Protein AF-A0A9Q2NRJ1-F1 (afdb_monomer_lite)

Sequence (114 aa):
MKPTNSHFEPKPRWILSVPDLSNDRGSARYLVTRSNGETAEVILNKRKRQVVDTLLKTELFCASTVRIGDVVFRLKEDDDLHAETKALANGRKYYSLSGVTYLGPVDIGNGGAA

Structure (mmCIF, N/CA/C/O backbone):
data_AF-A0A9Q2NRJ1-F1
#
_entry.id   AF-A0A9Q2NRJ1-F1
#
loop_
_atom_site.group_PDB
_atom_site.id
_atom_site.type_symbol
_atom_site.label_atom_id
_atom_site.label_alt_id
_atom_site.label_comp_id
_atom_site.label_asym_id
_atom_site.label_entity_id
_atom_site.label_seq_id
_atom_site.pdbx_PDB_ins_code
_atom_site.Cartn_x
_atom_site.Cartn_y
_atom_site.Cartn_z
_atom_site.occupancy
_atom_site.B_iso_or_equiv
_atom_site.auth_seq_id
_atom_site.auth_comp_id
_atom_site.auth_asym_id
_atom_site.auth_atom_id
_atom_site.pdbx_PDB_model_num
ATOM 1 N N . MET A 1 1 ? 33.283 15.206 16.302 1.00 40.47 1 MET A N 1
ATOM 2 C CA . MET A 1 1 ? 32.841 14.377 15.158 1.00 40.47 1 MET A CA 1
ATOM 3 C C . MET A 1 1 ? 31.325 14.473 15.079 1.00 40.47 1 MET A C 1
ATOM 5 O O . MET A 1 1 ? 30.671 14.102 16.041 1.00 40.47 1 MET A O 1
ATOM 9 N N . LYS A 1 2 ? 30.767 15.062 14.016 1.00 37.81 2 LYS A N 1
ATOM 10 C CA . LYS A 1 2 ? 29.313 15.035 13.784 1.00 37.81 2 LYS A CA 1
ATOM 11 C C . LYS A 1 2 ? 28.971 13.647 13.226 1.00 37.81 2 LYS A C 1
ATOM 13 O O . LYS A 1 2 ? 29.725 13.202 12.361 1.00 37.81 2 LYS A O 1
ATOM 18 N N . PRO A 1 3 ? 27.920 12.953 13.694 1.00 48.00 3 PRO A N 1
ATOM 19 C CA . PRO A 1 3 ? 27.522 11.703 13.067 1.00 48.00 3 PRO A CA 1
ATOM 20 C C . PRO A 1 3 ? 27.144 12.020 11.622 1.00 48.00 3 PRO A C 1
ATOM 22 O O . PRO A 1 3 ? 26.282 12.862 11.361 1.00 48.00 3 PRO A O 1
ATOM 25 N N . THR A 1 4 ? 27.857 11.409 10.680 1.00 46.38 4 THR A N 1
ATOM 26 C CA . THR A 1 4 ? 27.513 11.429 9.265 1.00 46.38 4 THR A CA 1
ATOM 27 C C . THR A 1 4 ? 26.128 10.815 9.181 1.00 46.38 4 THR A C 1
ATOM 29 O O . THR A 1 4 ? 25.967 9.617 9.409 1.00 46.38 4 THR A O 1
ATOM 32 N N . ASN A 1 5 ? 25.119 11.658 8.966 1.00 45.97 5 ASN A N 1
ATOM 33 C CA . ASN A 1 5 ? 23.746 11.230 8.778 1.00 45.97 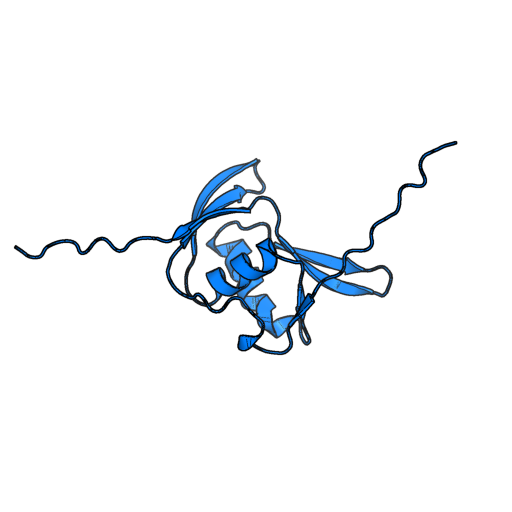5 ASN A CA 1
ATOM 34 C C . ASN A 1 5 ? 23.752 10.427 7.476 1.00 45.97 5 ASN A C 1
ATOM 36 O O . ASN A 1 5 ? 23.703 10.990 6.385 1.00 45.97 5 ASN A O 1
ATOM 40 N N . SER A 1 6 ? 23.974 9.120 7.603 1.00 50.94 6 SER A N 1
ATOM 41 C CA . SER A 1 6 ? 23.866 8.145 6.533 1.00 50.94 6 SER A CA 1
ATOM 42 C C . SER A 1 6 ? 22.445 8.272 6.016 1.00 50.94 6 SER A C 1
ATOM 44 O O . SER A 1 6 ? 21.516 7.733 6.615 1.00 50.94 6 SER A O 1
ATOM 46 N N . HIS A 1 7 ? 22.272 9.067 4.963 1.00 54.53 7 HIS A N 1
ATOM 47 C CA . HIS A 1 7 ? 21.024 9.198 4.241 1.00 54.53 7 HIS A CA 1
ATOM 48 C C . HIS A 1 7 ? 20.783 7.827 3.612 1.00 54.53 7 HIS A C 1
ATOM 50 O O . HIS A 1 7 ? 21.274 7.541 2.522 1.00 54.53 7 HIS A O 1
ATOM 56 N N . PHE A 1 8 ? 20.159 6.921 4.369 1.00 62.47 8 PHE A N 1
ATOM 57 C CA . PHE A 1 8 ? 19.798 5.601 3.887 1.00 62.47 8 PHE A CA 1
ATOM 58 C C . PHE A 1 8 ? 18.851 5.832 2.723 1.00 62.47 8 PHE A C 1
ATOM 60 O O . PHE A 1 8 ? 17.691 6.191 2.919 1.00 62.47 8 PHE A O 1
ATOM 67 N N . GLU A 1 9 ? 19.375 5.704 1.505 1.00 68.38 9 GLU A N 1
ATOM 68 C CA . GLU A 1 9 ? 18.521 5.763 0.339 1.00 68.38 9 GLU A CA 1
ATOM 69 C C . GLU A 1 9 ? 17.507 4.626 0.453 1.00 68.38 9 GLU A C 1
ATOM 71 O O . GLU A 1 9 ? 17.893 3.480 0.734 1.00 68.38 9 GLU A O 1
ATOM 76 N N . PRO A 1 10 ? 16.216 4.932 0.264 1.00 74.38 10 PRO A N 1
ATOM 77 C CA . PRO A 1 10 ? 15.210 3.901 0.264 1.00 74.38 10 PRO A CA 1
ATOM 78 C C . PRO A 1 10 ? 15.569 2.854 -0.793 1.00 74.38 10 PRO A C 1
ATOM 80 O O . PRO A 1 10 ? 16.019 3.182 -1.896 1.00 74.38 10 PRO A O 1
ATOM 83 N N . LYS A 1 11 ? 15.359 1.573 -0.468 1.00 84.69 11 LYS A N 1
ATOM 84 C CA . LYS A 1 11 ? 15.574 0.443 -1.387 1.00 84.69 11 LYS A CA 1
ATOM 85 C C . LYS A 1 11 ? 14.234 -0.212 -1.745 1.00 84.69 11 LYS A C 1
ATOM 87 O O . LYS A 1 11 ? 13.979 -1.326 -1.283 1.00 84.69 11 LYS A O 1
ATOM 92 N N . PRO A 1 12 ? 13.367 0.447 -2.542 1.00 86.62 12 PRO A N 1
ATOM 93 C CA . PRO A 1 12 ? 12.086 -0.127 -2.916 1.00 86.62 12 PRO A CA 1
ATOM 94 C C . PRO A 1 12 ? 12.267 -1.432 -3.690 1.00 86.62 12 PRO A C 1
ATOM 96 O O . PRO A 1 12 ? 13.158 -1.565 -4.537 1.00 86.62 12 PRO A O 1
ATOM 99 N N . ARG A 1 13 ? 11.384 -2.395 -3.442 1.00 90.44 13 ARG A N 1
ATOM 100 C CA . ARG A 1 13 ? 11.368 -3.672 -4.152 1.00 90.44 13 ARG A CA 1
ATOM 101 C C . ARG A 1 13 ? 10.671 -3.526 -5.499 1.00 90.44 13 ARG A C 1
ATOM 103 O O . ARG A 1 13 ? 9.608 -2.917 -5.598 1.00 90.44 13 ARG A O 1
ATOM 110 N N . TRP A 1 14 ? 11.239 -4.132 -6.536 1.00 89.44 14 TRP A N 1
ATOM 111 C CA . TRP A 1 14 ? 10.584 -4.223 -7.837 1.00 89.44 14 TRP A CA 1
ATOM 112 C C . TRP A 1 14 ? 9.402 -5.190 -7.812 1.00 89.44 14 TRP A C 1
ATOM 114 O O . TRP A 1 14 ? 9.519 -6.322 -7.352 1.00 89.44 14 TRP A O 1
ATOM 124 N N . ILE A 1 15 ? 8.287 -4.742 -8.378 1.00 88.25 15 ILE A N 1
ATOM 125 C CA . ILE A 1 15 ? 7.123 -5.553 -8.719 1.00 88.25 15 ILE A CA 1
ATOM 126 C C . ILE A 1 15 ? 6.892 -5.463 -10.229 1.00 88.25 15 ILE A C 1
ATOM 128 O O . ILE A 1 15 ? 6.627 -4.399 -10.803 1.00 88.25 15 ILE A O 1
ATOM 132 N N . LEU A 1 16 ? 7.033 -6.611 -10.883 1.00 86.69 16 LEU A N 1
ATOM 133 C CA . LEU A 1 16 ? 6.866 -6.795 -12.318 1.00 86.69 16 LEU A CA 1
ATOM 134 C C . LEU A 1 16 ? 5.427 -7.216 -12.636 1.00 86.69 16 LEU A C 1
ATOM 136 O O . LEU A 1 16 ? 4.876 -6.812 -13.660 1.00 86.69 16 LEU A O 1
ATOM 140 N N . SER A 1 17 ? 4.793 -7.968 -11.740 1.00 85.06 17 SER A N 1
ATOM 141 C CA . SER A 1 17 ? 3.527 -8.660 -11.952 1.00 85.06 17 SER A CA 1
ATOM 142 C C . SER A 1 17 ? 2.670 -8.731 -10.677 1.00 85.06 17 SER A C 1
ATOM 144 O O . SER A 1 17 ? 3.080 -8.333 -9.588 1.00 85.06 17 SER A O 1
ATOM 146 N N . VAL A 1 18 ? 1.428 -9.206 -10.813 1.00 84.81 18 VAL A N 1
ATOM 147 C CA . VAL A 1 18 ? 0.510 -9.435 -9.681 1.00 84.81 18 VAL A CA 1
ATOM 148 C C . VAL A 1 18 ? 1.085 -10.410 -8.638 1.00 84.81 18 VAL A C 1
ATOM 150 O O . VAL A 1 18 ? 1.005 -10.048 -7.463 1.00 84.81 18 VAL A O 1
ATOM 153 N N . PRO A 1 19 ? 1.669 -11.564 -9.031 1.00 88.75 19 PRO A N 1
ATOM 154 C CA . PRO A 1 19 ? 2.327 -12.510 -8.122 1.00 88.75 19 PRO A CA 1
ATOM 155 C C . PRO A 1 19 ? 3.463 -11.945 -7.272 1.00 88.75 19 PRO A C 1
ATOM 157 O O . PRO A 1 19 ? 3.821 -12.551 -6.270 1.00 88.75 19 PRO A O 1
ATOM 160 N N . ASP A 1 20 ? 4.030 -10.796 -7.643 1.00 88.56 20 ASP A N 1
ATOM 161 C CA . ASP A 1 20 ? 5.070 -10.180 -6.824 1.00 88.56 20 ASP A CA 1
ATOM 162 C C . ASP A 1 20 ? 4.495 -9.555 -5.543 1.00 88.56 20 ASP A C 1
ATOM 164 O O . ASP A 1 20 ? 5.258 -9.285 -4.619 1.00 88.56 20 ASP A O 1
ATOM 168 N N . LEU A 1 21 ? 3.183 -9.302 -5.456 1.00 89.38 21 LEU A N 1
ATOM 169 C CA . LEU A 1 21 ? 2.537 -8.799 -4.236 1.00 89.38 21 LEU A CA 1
ATOM 170 C C . LEU A 1 21 ? 2.299 -9.906 -3.199 1.00 89.38 21 LEU A C 1
ATOM 172 O O . LEU A 1 21 ? 2.385 -11.092 -3.494 1.00 89.38 21 LEU A O 1
ATOM 176 N N . SER A 1 22 ? 1.933 -9.504 -1.978 1.00 90.50 22 SER A N 1
ATOM 177 C CA . SER A 1 22 ? 1.386 -10.416 -0.968 1.00 90.50 22 SER A CA 1
ATOM 178 C C . SER A 1 22 ? 0.269 -11.283 -1.565 1.00 90.50 22 SER A C 1
ATOM 180 O O . SER A 1 22 ? -0.610 -10.782 -2.272 1.00 90.50 22 SER A O 1
ATOM 182 N N . ASN A 1 23 ? 0.297 -12.587 -1.288 1.00 91.06 23 ASN A N 1
ATOM 183 C CA . ASN A 1 23 ? -0.648 -13.540 -1.878 1.00 91.06 23 ASN A CA 1
ATOM 184 C C . ASN A 1 23 ? -2.019 -13.538 -1.197 1.00 91.06 23 ASN A C 1
ATOM 186 O O . ASN A 1 23 ? -2.989 -14.000 -1.796 1.00 91.06 23 ASN A O 1
ATOM 190 N N . ASP A 1 24 ? -2.121 -13.014 0.026 1.00 90.62 24 ASP A N 1
ATOM 191 C CA . ASP A 1 24 ? -3.385 -13.016 0.752 1.00 90.62 24 ASP A CA 1
ATOM 192 C C . ASP A 1 24 ? -4.358 -11.966 0.194 1.00 90.62 24 ASP A C 1
ATOM 194 O O . ASP A 1 24 ? -4.021 -10.800 -0.022 1.00 90.62 24 ASP A O 1
ATOM 198 N N . ARG A 1 25 ? -5.585 -12.414 -0.067 1.00 90.00 25 ARG A N 1
ATOM 199 C CA . ARG A 1 25 ? -6.678 -11.634 -0.654 1.00 90.00 25 ARG A CA 1
ATOM 200 C C . ARG A 1 25 ? -7.908 -11.566 0.248 1.00 90.00 25 ARG A C 1
ATOM 202 O O . ARG A 1 25 ? -8.857 -10.872 -0.128 1.00 90.00 25 ARG A O 1
ATOM 209 N N . GLY A 1 26 ? -7.914 -12.276 1.381 1.00 92.31 26 GLY A N 1
ATOM 210 C CA . GLY A 1 26 ? -9.019 -12.255 2.343 1.00 92.31 26 GLY A CA 1
ATOM 211 C C . GLY A 1 26 ? -9.233 -10.858 2.923 1.00 92.31 26 GLY A C 1
ATOM 212 O O . GLY A 1 26 ? -8.372 -9.995 2.781 1.00 92.31 26 GLY A O 1
ATOM 213 N N . SER A 1 27 ? -10.361 -10.605 3.572 1.00 94.50 27 SER A N 1
ATOM 214 C CA . SER A 1 27 ? -10.575 -9.317 4.239 1.00 94.50 27 SER A CA 1
ATOM 215 C C . SER A 1 27 ? -9.684 -9.191 5.478 1.00 94.50 27 SER A C 1
ATOM 217 O O . SER A 1 27 ? -9.527 -10.150 6.232 1.00 94.50 27 SER A O 1
ATOM 219 N N . ALA A 1 28 ? -9.113 -8.011 5.698 1.00 95.88 28 ALA A N 1
ATOM 220 C CA . ALA A 1 28 ? -8.327 -7.692 6.884 1.00 95.88 28 ALA A CA 1
ATOM 221 C C . ALA A 1 28 ? -8.602 -6.267 7.368 1.00 95.88 28 ALA A C 1
ATOM 223 O O . ALA A 1 28 ? -8.999 -5.405 6.582 1.00 95.88 28 ALA A O 1
ATOM 224 N N . ARG A 1 29 ? -8.393 -6.049 8.667 1.00 96.00 29 ARG A N 1
ATOM 225 C CA . ARG A 1 29 ? -8.572 -4.770 9.354 1.00 96.00 29 ARG A CA 1
ATOM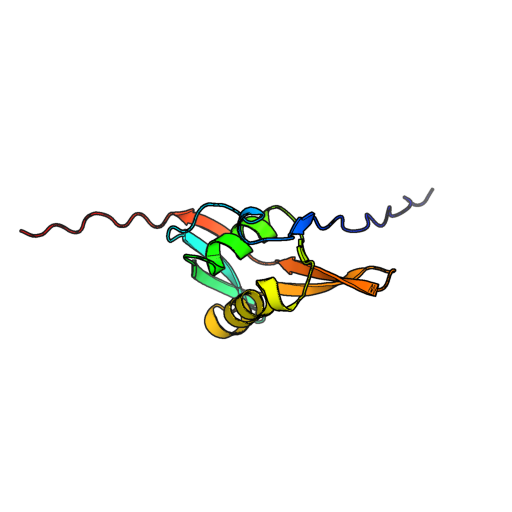 226 C C . ARG A 1 29 ? -7.260 -4.011 9.435 1.00 96.00 29 ARG A C 1
ATOM 228 O O . ARG A 1 29 ? -6.212 -4.591 9.733 1.00 96.00 29 ARG A O 1
ATOM 235 N N . TYR A 1 30 ? -7.348 -2.706 9.229 1.00 95.00 30 TYR A N 1
ATOM 236 C CA . TYR A 1 30 ? -6.223 -1.787 9.303 1.00 95.00 30 TYR A CA 1
ATOM 237 C C . TYR A 1 30 ? -6.628 -0.550 10.090 1.00 95.00 30 TYR A C 1
ATOM 239 O O . TYR A 1 30 ? -7.714 -0.018 9.879 1.00 95.00 30 TYR A O 1
ATOM 247 N N . LEU A 1 31 ? -5.740 -0.075 10.958 1.00 94.19 31 LEU A N 1
ATOM 248 C CA . LEU A 1 31 ? -5.852 1.244 11.568 1.00 94.19 31 LEU A CA 1
ATOM 249 C C . LEU A 1 31 ? -5.099 2.238 10.690 1.00 94.19 31 LEU A C 1
ATOM 251 O O . LEU A 1 31 ? -3.916 2.032 10.411 1.00 94.19 31 LEU A O 1
ATOM 255 N N . VAL A 1 32 ? -5.779 3.296 10.265 1.00 92.12 32 VAL A N 1
ATOM 256 C CA . VAL A 1 32 ? -5.259 4.313 9.349 1.00 92.12 32 VAL A CA 1
ATOM 257 C C . VAL A 1 32 ? -5.288 5.662 10.043 1.00 92.12 32 VAL A C 1
ATOM 259 O O . VAL A 1 32 ? -6.330 6.081 10.538 1.00 92.12 32 VAL A O 1
ATOM 262 N N . THR A 1 33 ? -4.155 6.352 10.064 1.00 90.62 33 THR A N 1
ATOM 263 C CA . THR A 1 33 ? -4.054 7.765 10.418 1.00 90.62 33 THR A CA 1
ATOM 264 C C . THR A 1 33 ? -4.318 8.593 9.169 1.00 90.62 33 THR A C 1
ATOM 266 O O . THR A 1 33 ? -3.530 8.588 8.222 1.00 90.62 33 THR A O 1
ATOM 269 N N . ARG A 1 34 ? -5.446 9.296 9.172 1.00 84.19 34 ARG A N 1
ATOM 270 C CA . ARG A 1 34 ? -5.880 10.185 8.099 1.00 84.19 34 ARG A CA 1
ATOM 271 C C . ARG A 1 34 ? -5.041 11.460 8.066 1.00 84.19 34 ARG A C 1
ATOM 273 O O . ARG A 1 34 ? -4.335 11.801 9.015 1.00 84.19 34 ARG A O 1
ATOM 280 N N . SER A 1 35 ? -5.170 12.218 6.980 1.00 77.00 35 SER A N 1
ATOM 281 C CA . SER A 1 35 ? -4.471 13.498 6.790 1.00 77.00 35 SER A CA 1
ATOM 282 C C . SER A 1 35 ? -4.821 14.561 7.841 1.00 77.00 35 SER A C 1
ATOM 284 O O . SER A 1 35 ? -3.995 15.424 8.126 1.00 77.00 35 SER A O 1
ATOM 286 N N . ASN A 1 36 ? -6.013 14.490 8.441 1.00 82.75 36 ASN A N 1
ATOM 287 C CA . ASN A 1 36 ? -6.447 15.364 9.535 1.00 82.75 36 ASN A CA 1
ATOM 288 C C . ASN A 1 36 ? -5.911 14.931 10.919 1.00 82.75 36 ASN A C 1
ATOM 290 O O . ASN A 1 36 ? -6.200 15.591 11.913 1.00 82.75 36 ASN A O 1
ATOM 294 N N . GLY A 1 37 ? -5.142 13.838 10.992 1.00 84.19 37 GLY A N 1
ATOM 295 C CA . GLY A 1 37 ? -4.600 13.279 12.231 1.00 84.19 37 GLY A CA 1
ATOM 296 C C . GLY A 1 37 ? -5.544 12.326 12.970 1.00 84.19 37 GLY A C 1
ATOM 297 O O . GLY A 1 37 ? -5.125 11.703 13.945 1.00 84.19 37 GLY A O 1
ATOM 298 N N . GLU A 1 38 ? -6.789 12.165 12.519 1.00 89.31 38 GLU A N 1
ATOM 299 C CA . GLU A 1 38 ? -7.712 11.187 13.093 1.00 89.31 38 GLU A CA 1
ATOM 300 C C . GLU A 1 38 ? -7.305 9.765 12.718 1.00 89.31 38 GLU A C 1
ATOM 302 O O . GLU A 1 38 ? -6.721 9.516 11.662 1.00 89.31 38 GLU A O 1
ATOM 307 N N . THR A 1 39 ? -7.651 8.813 13.581 1.00 92.50 39 THR A N 1
ATOM 308 C CA . THR A 1 39 ? -7.469 7.391 13.286 1.00 92.50 39 THR A CA 1
ATOM 309 C C . THR A 1 39 ? -8.809 6.739 12.987 1.00 92.50 39 THR A C 1
ATOM 311 O O . THR A 1 39 ? -9.799 7.004 13.666 1.00 92.50 39 THR A O 1
ATOM 314 N N . ALA A 1 40 ? -8.842 5.901 11.957 1.00 91.69 40 ALA A N 1
ATOM 315 C CA . ALA A 1 40 ? -10.024 5.158 11.547 1.00 91.69 40 ALA A CA 1
ATOM 316 C C . ALA A 1 40 ? -9.660 3.704 11.244 1.00 91.69 40 ALA A C 1
ATOM 318 O O . ALA A 1 40 ? -8.571 3.413 10.745 1.00 91.69 40 ALA A O 1
ATOM 319 N N . GLU A 1 41 ? -10.578 2.788 11.544 1.00 93.88 41 GLU A N 1
ATOM 320 C CA . GLU A 1 41 ? -10.460 1.397 11.120 1.00 93.88 41 GLU A CA 1
ATOM 321 C C . GLU A 1 41 ? -11.061 1.232 9.722 1.00 93.88 41 GLU A C 1
ATOM 323 O O . GLU A 1 41 ? -12.189 1.659 9.468 1.00 93.88 41 GLU A O 1
ATOM 328 N N . VAL A 1 42 ? -10.318 0.589 8.823 1.00 93.00 42 VAL A N 1
ATOM 329 C CA . VAL A 1 42 ? -10.785 0.235 7.480 1.00 93.00 42 VAL A CA 1
ATOM 330 C C . VAL A 1 42 ? -10.628 -1.260 7.236 1.00 93.00 42 VAL A C 1
ATOM 332 O O . VAL A 1 42 ? -9.697 -1.903 7.731 1.00 93.00 42 VAL A O 1
ATOM 335 N N . ILE A 1 43 ? -11.533 -1.816 6.432 1.00 94.56 43 ILE A N 1
ATOM 336 C CA . ILE A 1 43 ? -11.470 -3.211 5.997 1.00 94.56 43 ILE A CA 1
ATOM 337 C C . ILE A 1 43 ? -11.035 -3.245 4.537 1.00 94.56 43 ILE A C 1
ATOM 339 O O . ILE A 1 43 ? -11.782 -2.842 3.647 1.00 94.56 43 ILE A O 1
ATOM 343 N N . LEU A 1 44 ? -9.849 -3.794 4.278 1.00 94.06 44 LEU A N 1
ATOM 344 C CA . LEU A 1 44 ? -9.338 -3.971 2.922 1.00 94.06 44 LEU A CA 1
ATOM 345 C C . LEU A 1 44 ? -9.408 -5.437 2.513 1.00 94.06 44 LEU A C 1
ATOM 347 O O . LEU A 1 44 ? -9.178 -6.347 3.308 1.00 94.06 44 LEU A O 1
ATOM 351 N N . ASN A 1 45 ? -9.694 -5.672 1.237 1.00 93.69 45 ASN A N 1
ATOM 352 C CA . ASN A 1 45 ? -9.760 -7.006 0.652 1.00 93.69 45 ASN A CA 1
ATOM 353 C C . ASN A 1 45 ? -9.150 -7.022 -0.754 1.00 93.69 45 ASN A C 1
ATOM 355 O O . ASN A 1 45 ? -8.815 -5.980 -1.332 1.00 93.69 45 ASN A O 1
ATOM 359 N N . LYS A 1 46 ? -9.001 -8.226 -1.319 1.00 92.12 46 LYS A N 1
ATOM 360 C CA . LYS A 1 46 ? -8.550 -8.437 -2.700 1.00 92.12 46 LYS A CA 1
ATOM 361 C C . LYS A 1 46 ? -7.263 -7.648 -2.981 1.00 92.12 46 LYS A C 1
ATOM 363 O O . LYS A 1 46 ? -6.299 -7.730 -2.229 1.00 92.12 46 LYS A O 1
ATOM 368 N N . ARG A 1 47 ? -7.231 -6.890 -4.081 1.00 91.69 47 ARG A N 1
ATOM 369 C CA . ARG A 1 47 ? -6.035 -6.193 -4.556 1.00 91.69 47 ARG A CA 1
ATOM 370 C C . ARG A 1 47 ? -5.597 -5.059 -3.623 1.00 91.69 47 ARG A C 1
ATOM 372 O O . ARG A 1 47 ? -4.394 -4.850 -3.501 1.00 91.69 47 ARG A O 1
ATOM 379 N N . LYS A 1 48 ? -6.539 -4.378 -2.953 1.00 92.50 48 LYS A N 1
ATOM 380 C CA . LYS A 1 48 ? -6.242 -3.319 -1.972 1.00 92.50 48 LYS A CA 1
ATOM 381 C C . LYS A 1 48 ? -5.408 -3.881 -0.821 1.00 92.50 48 LYS A C 1
ATOM 383 O O . LYS A 1 48 ? -4.316 -3.381 -0.566 1.00 92.50 48 LYS A O 1
ATOM 388 N N . ARG A 1 49 ? -5.849 -5.005 -0.240 1.00 94.25 49 ARG A N 1
ATOM 389 C CA . ARG A 1 49 ? -5.085 -5.736 0.782 1.00 94.25 49 ARG A CA 1
ATOM 390 C C . ARG A 1 49 ? -3.698 -6.139 0.294 1.00 94.25 49 ARG A C 1
ATOM 392 O O . ARG A 1 49 ? -2.714 -5.838 0.954 1.00 94.25 49 ARG A O 1
ATOM 399 N N . GLN A 1 50 ? -3.605 -6.780 -0.873 1.00 94.00 50 GLN A N 1
ATOM 400 C CA . GLN A 1 50 ? -2.312 -7.229 -1.398 1.00 94.00 50 GLN A CA 1
ATOM 401 C C . GLN A 1 50 ? -1.307 -6.078 -1.529 1.00 94.00 50 GLN A C 1
ATOM 403 O O . GLN A 1 50 ? -0.130 -6.249 -1.214 1.00 94.00 50 GLN A O 1
ATOM 408 N N . VAL A 1 51 ? -1.761 -4.913 -2.003 1.00 92.38 51 VAL A N 1
ATOM 409 C CA . VAL A 1 51 ? -0.925 -3.714 -2.141 1.00 92.38 51 VAL A CA 1
ATOM 410 C C . VAL A 1 51 ? -0.513 -3.178 -0.772 1.00 92.38 51 VAL A C 1
ATOM 412 O O . VAL A 1 51 ? 0.681 -2.979 -0.562 1.00 92.38 51 VAL A O 1
ATOM 415 N N . VAL A 1 52 ? -1.447 -3.017 0.170 1.00 93.56 52 VAL A N 1
ATOM 416 C CA . VAL A 1 52 ? -1.147 -2.512 1.521 1.00 93.56 52 VAL A CA 1
ATOM 417 C C . VAL A 1 52 ? -0.217 -3.449 2.284 1.00 93.56 52 VAL A C 1
ATOM 419 O O . VAL A 1 52 ? 0.823 -3.003 2.753 1.00 93.56 52 VAL A O 1
ATOM 422 N N . ASP A 1 53 ? -0.499 -4.751 2.322 1.00 94.44 53 ASP A N 1
ATOM 423 C CA . ASP A 1 53 ? 0.355 -5.743 2.992 1.00 94.44 53 ASP A CA 1
ATOM 424 C C . ASP A 1 53 ? 1.775 -5.765 2.419 1.00 94.44 53 ASP A C 1
ATOM 426 O O . ASP A 1 53 ? 2.739 -6.070 3.121 1.00 94.44 53 ASP A O 1
ATOM 430 N N . THR A 1 54 ? 1.916 -5.465 1.127 1.00 93.25 54 THR A N 1
ATOM 431 C CA . THR A 1 54 ? 3.234 -5.370 0.503 1.00 93.25 54 THR A CA 1
ATOM 432 C C . THR A 1 54 ? 3.928 -4.061 0.879 1.00 93.25 54 THR A C 1
ATOM 434 O O . THR A 1 54 ? 5.096 -4.099 1.260 1.00 93.25 54 THR A O 1
ATOM 437 N N . LEU A 1 55 ? 3.216 -2.930 0.817 1.00 92.12 55 LEU A N 1
ATOM 438 C CA . LEU A 1 55 ? 3.742 -1.605 1.160 1.00 92.12 55 LEU A CA 1
ATOM 439 C C . LEU A 1 55 ? 4.124 -1.475 2.640 1.00 92.12 55 LEU A C 1
ATOM 441 O O . LEU A 1 55 ? 5.080 -0.775 2.955 1.00 92.12 55 LEU A O 1
ATOM 445 N N . LEU A 1 56 ? 3.431 -2.187 3.534 1.00 92.44 56 LEU A N 1
ATOM 446 C CA . LEU A 1 56 ? 3.785 -2.281 4.953 1.00 92.44 56 LEU A CA 1
ATOM 447 C C . LEU A 1 56 ? 5.112 -3.017 5.186 1.00 92.44 56 LEU A C 1
ATOM 449 O O . LEU A 1 56 ? 5.779 -2.778 6.188 1.00 92.44 56 LEU A O 1
ATOM 453 N N . LYS A 1 57 ? 5.505 -3.921 4.279 1.00 90.75 57 LYS A N 1
ATOM 454 C CA . LYS A 1 57 ? 6.774 -4.661 4.368 1.00 90.75 57 LYS A CA 1
ATOM 455 C C . LYS A 1 57 ? 7.922 -3.906 3.712 1.00 90.75 57 LYS A C 1
ATOM 457 O O . LYS A 1 57 ? 9.058 -3.996 4.166 1.00 90.75 57 LYS A O 1
ATOM 462 N N . THR A 1 58 ? 7.652 -3.243 2.590 1.00 89.56 58 THR A N 1
ATOM 463 C CA . THR A 1 58 ? 8.668 -2.551 1.800 1.00 89.56 58 THR A CA 1
ATOM 464 C C . THR A 1 58 ? 8.031 -1.567 0.827 1.00 89.56 58 THR A C 1
ATOM 466 O O . THR A 1 58 ? 6.951 -1.806 0.290 1.00 89.56 58 THR A O 1
ATOM 469 N N . GLU A 1 59 ? 8.735 -0.479 0.543 1.00 90.88 59 GLU A N 1
ATOM 470 C CA . GLU A 1 59 ? 8.384 0.441 -0.535 1.00 90.88 59 GLU A CA 1
ATOM 471 C C . GLU A 1 59 ? 8.475 -0.255 -1.901 1.00 90.88 59 GLU A C 1
ATOM 473 O O . GLU A 1 59 ? 9.213 -1.229 -2.074 1.00 90.88 59 GLU A O 1
ATOM 478 N N . LEU A 1 60 ? 7.744 0.242 -2.902 1.00 89.06 60 LEU A N 1
ATOM 479 C CA . LEU A 1 60 ? 7.580 -0.471 -4.172 1.00 89.06 60 LEU A CA 1
ATOM 480 C C . LEU A 1 60 ? 7.987 0.332 -5.406 1.00 89.06 60 LEU A C 1
ATOM 482 O O . LEU A 1 60 ? 7.452 1.407 -5.676 1.00 89.06 60 LEU A O 1
ATOM 486 N N . PHE A 1 61 ? 8.852 -0.269 -6.227 1.00 88.19 61 PHE A N 1
ATOM 487 C CA . PHE A 1 61 ? 9.045 0.093 -7.628 1.00 88.19 61 PHE A CA 1
ATOM 488 C C . PHE A 1 61 ? 8.120 -0.716 -8.516 1.00 88.19 61 PHE A C 1
ATOM 490 O O . PHE A 1 61 ? 8.122 -1.940 -8.462 1.00 88.19 61 PHE A O 1
ATOM 497 N N . CYS A 1 62 ? 7.417 -0.049 -9.422 1.00 79.75 62 CYS A N 1
ATOM 498 C CA . CYS A 1 62 ? 6.628 -0.733 -10.438 1.00 79.75 62 CYS A CA 1
ATOM 499 C C . CYS A 1 62 ? 7.287 -0.591 -11.803 1.00 79.75 62 CYS A C 1
ATOM 501 O O . CYS A 1 62 ? 7.740 0.494 -12.159 1.00 79.75 62 CYS A O 1
ATOM 503 N N . ALA A 1 63 ? 7.248 -1.657 -12.606 1.00 73.56 63 ALA A N 1
ATOM 504 C CA . ALA A 1 63 ? 7.613 -1.576 -14.024 1.00 73.56 63 ALA A CA 1
ATOM 505 C C . ALA A 1 63 ? 6.739 -0.570 -14.806 1.00 73.56 63 ALA A C 1
ATOM 507 O O . ALA A 1 63 ? 7.146 -0.066 -15.846 1.00 73.56 63 ALA A O 1
ATOM 508 N N . SER A 1 64 ? 5.544 -0.262 -14.293 1.00 73.81 64 SER A N 1
ATOM 509 C CA . SER A 1 64 ? 4.701 0.845 -14.742 1.00 73.81 64 SER A CA 1
ATOM 510 C C . SER A 1 64 ? 3.873 1.371 -13.572 1.00 73.81 64 SER A C 1
ATOM 512 O O . SER A 1 64 ? 3.298 0.579 -12.822 1.00 73.81 64 SER A O 1
ATOM 514 N N . THR A 1 65 ? 3.771 2.695 -13.436 1.00 69.75 65 THR A N 1
ATOM 515 C CA . THR A 1 65 ? 2.927 3.358 -12.425 1.00 69.75 65 THR A CA 1
ATOM 516 C C . THR A 1 65 ? 1.460 2.949 -12.541 1.00 69.75 65 THR A C 1
ATOM 518 O O . THR A 1 65 ? 0.769 2.845 -11.536 1.00 69.75 65 THR A O 1
ATOM 521 N N . VAL A 1 66 ? 0.991 2.609 -13.745 1.00 74.81 66 VAL A N 1
ATOM 522 C CA . VAL A 1 66 ? -0.391 2.164 -13.992 1.00 74.81 66 VAL A CA 1
ATOM 523 C C . VAL A 1 66 ? -0.702 0.839 -13.281 1.00 74.81 66 VAL A C 1
ATOM 525 O O . VAL A 1 66 ? -1.846 0.581 -12.922 1.00 74.81 66 VAL A O 1
ATOM 528 N N . ARG A 1 67 ? 0.308 -0.005 -13.017 1.00 82.38 67 ARG A N 1
ATOM 529 C CA . ARG A 1 67 ? 0.109 -1.380 -12.522 1.00 82.38 67 ARG A CA 1
ATOM 530 C C . ARG A 1 67 ? -0.487 -1.458 -11.117 1.00 82.38 67 ARG A C 1
ATOM 532 O O . ARG A 1 67 ? -1.231 -2.394 -10.828 1.00 82.38 67 ARG A O 1
ATOM 539 N N . ILE A 1 68 ? -0.142 -0.511 -10.251 1.00 85.31 68 ILE A N 1
ATOM 540 C CA . ILE A 1 68 ? -0.776 -0.365 -8.932 1.00 85.31 68 ILE A CA 1
ATOM 541 C C . ILE A 1 68 ? -1.368 1.027 -8.723 1.00 85.31 68 ILE A C 1
ATOM 543 O O . ILE A 1 68 ? -2.008 1.240 -7.703 1.00 85.31 68 ILE A O 1
ATOM 547 N N . GLY A 1 69 ? -1.194 1.949 -9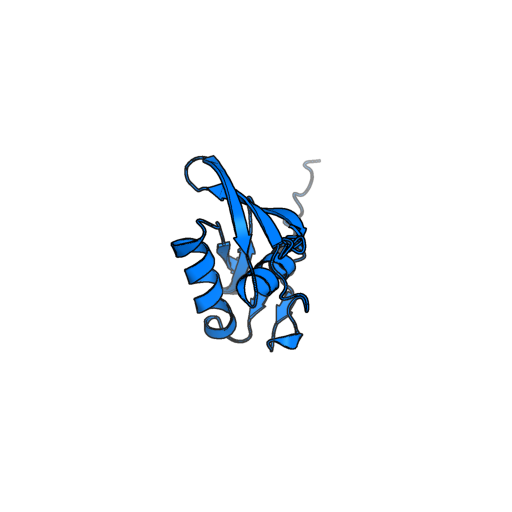.675 1.00 84.69 69 GLY A N 1
ATOM 548 C CA . GLY A 1 69 ? -1.652 3.331 -9.573 1.00 84.69 69 GLY A CA 1
ATOM 549 C C . GLY A 1 69 ? -3.153 3.453 -9.339 1.00 84.69 69 GLY A C 1
ATOM 550 O O . GLY A 1 69 ? -3.537 4.199 -8.452 1.00 84.69 69 GLY A O 1
ATOM 551 N N . ASP A 1 70 ? -3.987 2.673 -10.039 1.00 88.38 70 ASP A N 1
ATOM 552 C CA . ASP A 1 70 ? -5.443 2.650 -9.787 1.00 88.38 70 ASP A CA 1
ATOM 553 C C . ASP A 1 70 ? -5.761 2.184 -8.356 1.00 88.38 70 ASP A C 1
ATOM 555 O O . ASP A 1 70 ? -6.592 2.763 -7.668 1.00 88.38 70 ASP A O 1
ATOM 559 N N . VAL A 1 71 ? -5.042 1.176 -7.855 1.00 89.19 71 VAL A N 1
ATOM 560 C CA . VAL A 1 71 ? -5.252 0.668 -6.491 1.00 89.19 71 VAL A CA 1
ATOM 561 C C . VAL A 1 71 ? -4.815 1.700 -5.457 1.00 89.19 71 VAL A C 1
ATOM 563 O O . VAL A 1 71 ? -5.540 1.938 -4.503 1.00 89.19 71 VAL A O 1
ATOM 566 N N . VAL A 1 72 ? -3.653 2.325 -5.654 1.00 87.62 72 VAL A N 1
ATOM 567 C CA . VAL A 1 72 ? -3.131 3.393 -4.791 1.00 87.62 72 VAL A CA 1
ATOM 568 C C . VAL A 1 72 ? -4.075 4.593 -4.785 1.00 87.62 72 VAL A C 1
ATOM 570 O O . VAL A 1 72 ? -4.361 5.134 -3.723 1.00 87.62 72 VAL A O 1
ATOM 573 N N . PHE A 1 73 ? -4.598 4.972 -5.952 1.00 88.50 73 PHE A N 1
ATOM 574 C CA . PHE A 1 73 ? -5.583 6.039 -6.077 1.00 88.50 73 PHE A CA 1
ATOM 575 C C . PHE A 1 73 ? -6.856 5.712 -5.291 1.00 88.50 73 PHE A C 1
ATOM 577 O O . PHE A 1 73 ? -7.273 6.508 -4.461 1.00 88.50 73 PHE A O 1
ATOM 584 N N . ARG A 1 74 ? -7.415 4.509 -5.449 1.00 89.50 74 ARG A N 1
ATOM 585 C CA . ARG A 1 74 ? -8.602 4.085 -4.688 1.00 89.50 74 ARG A CA 1
ATOM 586 C C . ARG A 1 74 ? -8.365 3.949 -3.191 1.00 89.50 74 ARG A C 1
ATOM 588 O O . ARG A 1 74 ? -9.270 4.220 -2.424 1.00 89.50 74 ARG A O 1
ATOM 595 N N . LEU A 1 75 ? -7.176 3.529 -2.762 1.00 89.00 75 LEU A N 1
ATOM 596 C CA . LEU A 1 75 ? -6.824 3.518 -1.338 1.00 89.00 75 LEU A CA 1
ATOM 597 C C . LEU A 1 75 ? -6.863 4.935 -0.754 1.00 89.00 75 LEU A C 1
ATOM 599 O O . LEU A 1 75 ? -7.297 5.121 0.377 1.00 89.00 75 LEU A O 1
ATOM 603 N N . LYS A 1 76 ? -6.438 5.931 -1.534 1.00 87.56 76 LYS A N 1
ATOM 604 C CA . LYS A 1 76 ? -6.488 7.330 -1.123 1.00 87.56 76 LYS A CA 1
ATOM 605 C C . LYS A 1 76 ? -7.918 7.879 -1.106 1.00 87.56 76 LYS A C 1
ATOM 607 O O . LYS A 1 76 ? -8.292 8.501 -0.125 1.00 87.56 76 LYS A O 1
ATOM 612 N N . GLU A 1 77 ? -8.680 7.668 -2.177 1.00 88.62 77 GLU A N 1
ATOM 613 C CA . GLU A 1 77 ? -10.014 8.268 -2.337 1.00 88.62 77 GLU A CA 1
ATOM 614 C C . GLU A 1 77 ? -11.106 7.541 -1.542 1.00 88.62 77 GLU A C 1
ATOM 616 O O . GLU A 1 77 ? -11.990 8.187 -0.990 1.00 88.62 77 GLU A O 1
ATOM 621 N N . ASP A 1 78 ? -11.060 6.206 -1.477 1.00 88.94 78 ASP A N 1
ATOM 622 C CA . ASP A 1 78 ? -12.123 5.416 -0.847 1.00 88.94 78 ASP A CA 1
ATOM 623 C C . ASP A 1 78 ? -11.838 5.128 0.636 1.00 88.94 78 ASP A C 1
ATOM 625 O O . ASP A 1 78 ? -12.770 4.963 1.420 1.00 88.94 78 ASP A O 1
ATOM 629 N N . ASP A 1 79 ? -10.559 4.986 1.007 1.00 84.06 79 ASP A N 1
ATOM 630 C CA . ASP A 1 79 ? -10.143 4.453 2.313 1.00 84.06 79 ASP A CA 1
ATOM 631 C C . ASP A 1 79 ? -9.317 5.461 3.144 1.00 84.06 79 ASP A C 1
ATOM 633 O O . ASP A 1 79 ? -8.831 5.114 4.221 1.00 84.06 79 ASP A O 1
ATOM 637 N N . ASP A 1 80 ? -9.132 6.695 2.653 1.00 83.62 80 ASP A N 1
ATOM 638 C CA . ASP A 1 80 ? -8.284 7.748 3.243 1.00 83.62 80 ASP A CA 1
ATOM 639 C C . ASP A 1 80 ? -6.846 7.293 3.580 1.00 83.62 80 ASP A C 1
ATOM 641 O O . ASP A 1 80 ? -6.179 7.854 4.458 1.00 83.62 80 ASP A O 1
ATOM 645 N N . LEU A 1 81 ? -6.329 6.269 2.891 1.00 83.94 81 LEU A N 1
ATOM 646 C CA . LEU A 1 81 ? -4.974 5.777 3.123 1.00 83.94 81 LEU A CA 1
ATOM 647 C C . LEU A 1 81 ? -3.936 6.731 2.530 1.00 83.94 81 LEU A C 1
ATOM 649 O O . LEU A 1 81 ? -3.958 7.069 1.343 1.00 83.94 81 LEU A O 1
ATOM 653 N N . HIS A 1 82 ? -2.935 7.070 3.339 1.00 80.38 82 HIS A N 1
ATOM 654 C CA . HIS A 1 82 ? -1.846 7.953 2.941 1.00 80.38 82 HIS A CA 1
ATOM 655 C C . HIS A 1 82 ? -0.741 7.218 2.161 1.00 80.38 82 HIS A C 1
ATOM 657 O O . HIS A 1 82 ? 0.385 7.031 2.625 1.00 80.38 82 HIS A O 1
ATOM 663 N N . ALA A 1 83 ? -1.080 6.758 0.957 1.00 82.00 83 ALA A N 1
ATOM 664 C CA . ALA A 1 83 ? -0.113 6.219 0.009 1.00 82.00 83 ALA A CA 1
ATOM 665 C C . ALA A 1 83 ? 0.476 7.349 -0.853 1.00 82.00 83 ALA A C 1
ATOM 667 O O . ALA A 1 83 ? -0.236 8.034 -1.589 1.00 82.00 83 ALA A O 1
ATOM 668 N N . GLU A 1 84 ? 1.793 7.528 -0.791 1.00 82.00 84 GLU A N 1
ATOM 669 C CA . GLU A 1 84 ? 2.504 8.591 -1.502 1.00 82.00 84 GLU A CA 1
ATOM 670 C C . GLU A 1 84 ? 3.317 8.040 -2.673 1.00 82.00 84 GLU A C 1
ATOM 672 O O . GLU A 1 84 ? 3.879 6.943 -2.615 1.00 82.00 84 GLU A O 1
ATOM 677 N N . THR A 1 85 ? 3.435 8.845 -3.731 1.00 87.25 85 THR A N 1
ATOM 678 C CA . THR A 1 85 ? 4.437 8.630 -4.780 1.00 87.25 85 THR A CA 1
ATOM 679 C C . THR A 1 85 ? 5.648 9.504 -4.485 1.00 87.25 85 THR A C 1
ATOM 681 O O . THR A 1 85 ? 5.551 10.728 -4.533 1.00 87.25 85 THR A O 1
ATOM 684 N N . LYS A 1 86 ? 6.795 8.881 -4.226 1.00 88.06 86 LYS A N 1
ATOM 685 C CA . LYS A 1 86 ? 8.076 9.553 -3.979 1.00 88.06 86 LYS A CA 1
ATOM 686 C C . LYS A 1 86 ? 9.021 9.352 -5.153 1.00 88.06 86 LYS A C 1
ATOM 688 O O . LYS A 1 86 ? 8.798 8.479 -5.991 1.00 88.06 86 LYS A O 1
ATOM 693 N N . ALA A 1 87 ? 10.068 10.165 -5.228 1.00 87.50 87 ALA A N 1
ATOM 694 C CA . ALA A 1 87 ? 11.110 10.052 -6.241 1.00 87.50 87 ALA A CA 1
ATOM 695 C C . ALA A 1 87 ? 12.482 9.919 -5.577 1.00 87.50 87 ALA A C 1
ATOM 697 O O . ALA A 1 87 ? 12.792 10.642 -4.634 1.00 87.50 87 ALA A O 1
ATOM 698 N N . LEU A 1 88 ? 13.300 8.995 -6.080 1.00 83.44 88 LEU A N 1
ATOM 699 C CA . LEU A 1 88 ? 14.721 8.931 -5.746 1.00 83.44 88 LEU A CA 1
ATOM 700 C C . LEU A 1 88 ? 15.503 10.052 -6.446 1.00 83.44 88 LEU A C 1
ATOM 702 O O . LEU A 1 88 ? 15.030 10.636 -7.423 1.00 83.44 88 LEU A O 1
ATOM 706 N N . ALA A 1 89 ? 16.749 10.274 -6.015 1.00 84.25 89 ALA A N 1
ATOM 707 C CA . ALA A 1 89 ? 17.673 11.231 -6.633 1.00 84.25 89 ALA A CA 1
ATOM 708 C C . ALA A 1 89 ? 17.902 10.974 -8.137 1.00 84.25 89 ALA A C 1
ATOM 710 O O . ALA A 1 89 ? 18.112 11.905 -8.907 1.00 84.25 89 ALA A O 1
ATOM 711 N N . ASN A 1 90 ? 17.794 9.717 -8.579 1.00 84.38 90 ASN A N 1
ATOM 712 C CA . ASN A 1 90 ? 17.887 9.328 -9.990 1.00 84.38 90 ASN A CA 1
ATOM 713 C C . ASN A 1 90 ? 16.577 9.521 -10.788 1.00 84.38 90 ASN A C 1
ATOM 715 O O . ASN A 1 90 ? 16.462 9.027 -11.908 1.00 84.38 90 ASN A O 1
ATOM 719 N N . GLY A 1 91 ? 15.565 10.173 -10.207 1.00 84.19 91 GLY A N 1
ATOM 720 C CA . GLY A 1 91 ? 14.278 10.467 -10.842 1.00 84.19 91 GLY A CA 1
ATOM 721 C C . GLY A 1 91 ? 13.283 9.302 -10.861 1.00 84.19 91 GLY A C 1
ATOM 722 O O . GLY A 1 91 ? 12.142 9.473 -11.299 1.00 84.19 91 GLY A O 1
ATOM 723 N N . ARG A 1 92 ? 13.663 8.113 -10.377 1.00 84.44 92 ARG A N 1
ATOM 724 C CA . ARG A 1 92 ? 12.762 6.955 -10.355 1.00 84.44 92 ARG A CA 1
ATOM 725 C C . ARG A 1 92 ? 11.703 7.114 -9.274 1.00 84.44 92 ARG A C 1
ATOM 727 O O . ARG A 1 92 ? 12.024 7.351 -8.110 1.00 84.44 92 ARG A O 1
ATOM 734 N N . LYS A 1 93 ? 10.443 6.919 -9.663 1.00 87.75 93 LYS A N 1
ATOM 735 C CA . LYS A 1 93 ? 9.296 6.995 -8.757 1.00 87.75 93 LYS A CA 1
ATOM 736 C C . LYS A 1 93 ? 9.032 5.664 -8.067 1.00 87.75 93 LYS A C 1
ATOM 738 O O . LYS A 1 93 ? 9.112 4.616 -8.706 1.00 87.75 93 LYS A O 1
ATOM 743 N N . TYR A 1 94 ? 8.678 5.720 -6.795 1.00 90.00 94 TYR A N 1
ATOM 744 C CA . TYR A 1 94 ? 8.285 4.569 -5.993 1.00 90.00 94 TYR A CA 1
ATOM 745 C C . TYR A 1 94 ? 7.095 4.924 -5.102 1.00 90.00 94 TYR A C 1
ATOM 747 O O . TYR A 1 94 ? 6.801 6.099 -4.880 1.00 90.00 94 TYR A O 1
ATOM 755 N N . TYR A 1 95 ? 6.406 3.900 -4.612 1.00 90.38 95 TYR A N 1
ATOM 756 C CA . TYR A 1 95 ? 5.273 4.056 -3.709 1.00 90.38 95 TYR A CA 1
ATOM 757 C C . TYR A 1 95 ? 5.691 3.735 -2.279 1.00 90.38 95 TYR A C 1
ATOM 759 O O . TYR A 1 95 ? 6.350 2.720 -2.039 1.00 90.38 95 TYR A O 1
ATOM 767 N N . SER A 1 96 ? 5.278 4.585 -1.344 1.00 90.12 96 SER A N 1
ATOM 768 C CA . SER A 1 96 ? 5.447 4.380 0.094 1.00 90.12 96 SER A CA 1
ATOM 769 C C . SER A 1 96 ? 4.110 4.525 0.804 1.00 90.12 96 SER A C 1
ATOM 771 O O . SER A 1 96 ? 3.251 5.283 0.353 1.00 90.12 96 SER A O 1
ATOM 773 N N . LEU A 1 97 ? 3.961 3.838 1.931 1.00 90.00 97 LEU A N 1
ATOM 774 C CA . LEU A 1 97 ? 2.794 3.946 2.793 1.00 90.00 97 LEU A CA 1
ATOM 775 C C . LEU A 1 97 ? 3.231 4.360 4.197 1.00 90.00 97 LEU A C 1
ATOM 777 O O . LEU A 1 97 ? 4.220 3.841 4.713 1.00 90.00 97 LEU A O 1
ATOM 781 N N . SER A 1 98 ? 2.492 5.277 4.810 1.00 87.31 98 SER A N 1
ATOM 782 C CA . SER A 1 98 ? 2.687 5.698 6.197 1.00 87.31 98 SER A CA 1
ATOM 783 C C . SER A 1 98 ? 1.347 5.786 6.922 1.00 87.31 98 SER A C 1
ATOM 785 O O . SER A 1 98 ? 0.291 5.818 6.294 1.00 87.31 98 SER A O 1
ATOM 787 N N . GLY A 1 99 ? 1.388 5.776 8.258 1.00 88.25 99 GLY A N 1
ATOM 788 C CA . GLY A 1 99 ? 0.183 5.914 9.079 1.00 88.25 99 GLY A CA 1
ATOM 789 C C . GLY A 1 99 ? -0.778 4.729 8.988 1.00 88.25 99 GLY A C 1
ATOM 790 O O . GLY A 1 99 ? -1.958 4.901 9.247 1.00 88.25 99 GLY A O 1
ATOM 791 N N . VAL A 1 100 ? -0.314 3.535 8.609 1.00 92.12 100 VAL A N 1
ATOM 792 C CA . VAL A 1 100 ? -1.164 2.340 8.509 1.00 92.12 100 VAL A CA 1
ATOM 793 C C . VAL A 1 100 ? -0.599 1.223 9.368 1.00 92.12 100 VAL A C 1
ATOM 795 O O . VAL A 1 100 ? 0.589 0.917 9.294 1.00 92.12 100 VAL A O 1
ATOM 798 N N . THR A 1 101 ? -1.462 0.594 10.161 1.00 94.25 101 THR A N 1
ATOM 799 C CA . THR A 1 101 ? -1.126 -0.553 11.009 1.00 94.25 101 THR A CA 1
ATOM 800 C C . THR A 1 101 ? -2.072 -1.709 10.714 1.00 94.25 101 THR A C 1
ATOM 802 O O . THR A 1 101 ? -3.286 -1.530 10.683 1.00 94.25 101 THR A O 1
ATOM 805 N N . TYR A 1 102 ? -1.525 -2.906 10.501 1.00 94.69 102 TYR A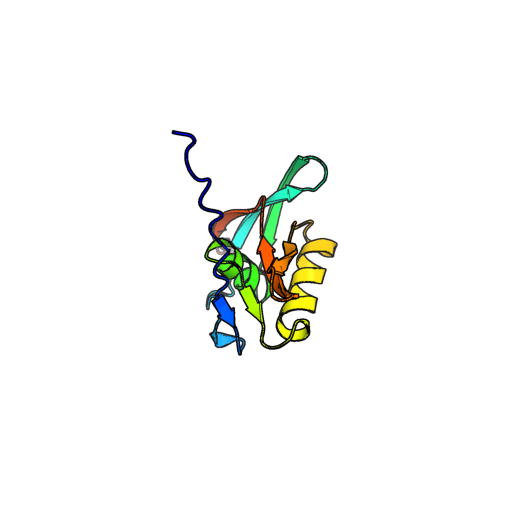 N 1
ATOM 806 C CA . TYR A 1 102 ? -2.313 -4.128 10.341 1.00 94.69 102 TYR A CA 1
ATOM 807 C C . TYR A 1 102 ? -2.878 -4.580 11.693 1.00 94.69 102 TYR A C 1
ATOM 809 O O . TYR A 1 102 ? -2.113 -4.777 12.635 1.00 94.69 102 TYR A O 1
ATOM 817 N N . LEU A 1 103 ? -4.198 -4.762 11.783 1.00 94.62 103 LEU A N 1
ATOM 818 C CA . LEU A 1 103 ? -4.879 -5.182 13.017 1.00 94.62 103 LEU A CA 1
ATOM 819 C C . LEU A 1 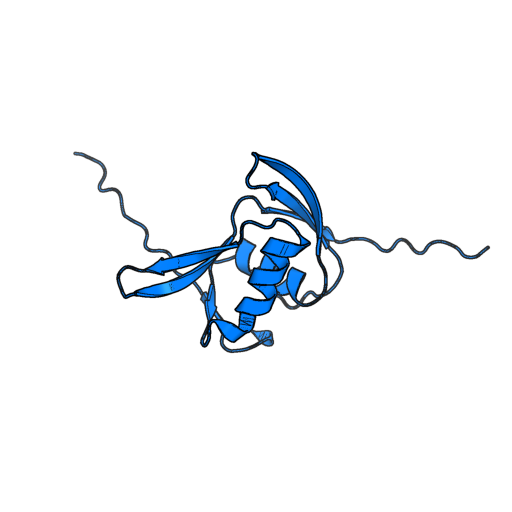103 ? -5.218 -6.676 13.039 1.00 94.62 103 LEU A C 1
ATOM 821 O O . LEU A 1 103 ? -5.443 -7.237 14.108 1.00 94.62 103 LEU A O 1
ATOM 825 N N . GLY A 1 104 ? -5.258 -7.330 11.878 1.00 93.31 104 GLY A N 1
ATOM 826 C CA . GLY A 1 104 ? -5.564 -8.756 11.773 1.00 93.31 104 GLY A CA 1
ATOM 827 C C . GLY A 1 104 ? -6.552 -9.085 10.655 1.00 93.31 104 GLY A C 1
ATOM 828 O O . GLY A 1 104 ? -7.148 -8.183 10.057 1.00 93.31 104 GLY A O 1
ATOM 829 N N . PRO A 1 105 ? -6.753 -10.379 10.364 1.00 93.44 105 PRO A N 1
ATOM 830 C CA . PRO A 1 105 ? -7.782 -10.809 9.430 1.00 93.44 105 PRO A CA 1
ATOM 831 C C . PRO A 1 105 ? -9.180 -10.482 9.977 1.00 93.44 105 PRO A C 1
ATOM 833 O O . PRO A 1 105 ? -9.391 -10.335 11.185 1.00 93.44 105 PRO A O 1
ATOM 836 N N . VAL A 1 106 ? -10.145 -10.348 9.070 1.00 91.62 106 VAL A N 1
ATOM 837 C CA . VAL A 1 106 ? -11.564 -10.361 9.431 1.00 91.62 106 VAL A CA 1
ATOM 838 C C . VAL A 1 106 ? -12.002 -11.816 9.430 1.00 91.62 106 VAL A C 1
ATOM 840 O O . VAL A 1 106 ? -12.148 -12.413 8.362 1.00 91.62 106 VAL A O 1
ATOM 843 N N . ASP A 1 107 ? -12.225 -12.377 10.614 1.00 77.62 107 ASP A N 1
ATOM 844 C CA . ASP A 1 107 ? -12.9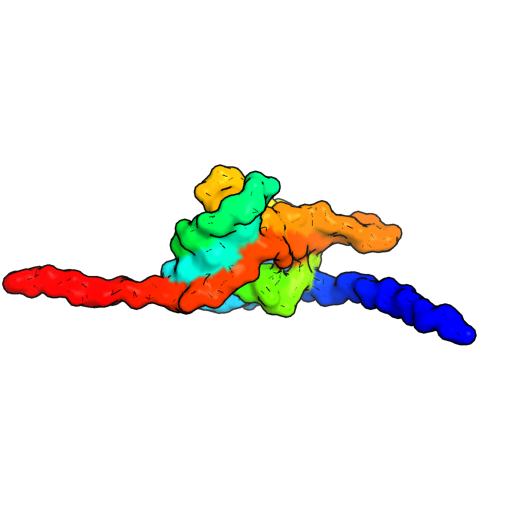50 -13.634 10.718 1.00 77.62 107 ASP A CA 1
ATOM 845 C C . ASP A 1 107 ? -14.391 -13.362 10.297 1.00 77.62 107 ASP A C 1
ATOM 847 O O . ASP A 1 107 ? -15.139 -12.657 10.979 1.00 77.62 107 ASP A O 1
ATOM 851 N N . ILE A 1 108 ? -14.796 -13.916 9.154 1.00 61.34 108 ILE A N 1
ATOM 852 C CA . ILE A 1 108 ? -16.217 -14.095 8.874 1.00 61.34 108 ILE A CA 1
ATOM 853 C C . ILE A 1 108 ? -16.650 -15.218 9.812 1.00 61.34 108 ILE A C 1
ATOM 855 O O . ILE A 1 108 ? -16.632 -16.394 9.451 1.00 61.34 108 ILE A O 1
ATOM 859 N N . GLY A 1 109 ? -16.954 -14.855 11.059 1.00 49.09 109 GLY A N 1
ATOM 860 C CA . GLY A 1 109 ? -17.667 -15.733 11.966 1.00 49.09 109 GLY A CA 1
ATOM 861 C C . GLY A 1 109 ? -18.898 -16.229 11.223 1.00 49.09 109 GLY A C 1
ATOM 862 O O . GLY A 1 109 ? -19.675 -15.430 10.701 1.00 49.09 109 GLY A O 1
ATOM 863 N N . ASN A 1 110 ? -19.011 -17.547 11.105 1.00 45.47 110 ASN A N 1
ATOM 864 C CA . ASN A 1 110 ? -20.156 -18.219 10.522 1.00 45.47 110 ASN A CA 1
ATOM 865 C C . ASN A 1 110 ? -21.387 -17.795 11.342 1.00 45.47 110 ASN A C 1
ATOM 867 O O . ASN A 1 110 ? -21.628 -18.313 12.431 1.00 45.47 110 ASN A O 1
ATOM 871 N N . GLY A 1 111 ? -22.098 -16.769 10.874 1.00 43.56 111 GLY A N 1
ATOM 872 C CA . GLY A 1 111 ? -23.368 -16.349 11.442 1.00 43.56 111 GLY A CA 1
ATOM 873 C C . GLY A 1 111 ? -24.358 -17.475 11.203 1.00 43.56 111 GLY A C 1
ATOM 874 O O . GLY A 1 111 ? -24.652 -17.799 10.054 1.00 43.56 111 GLY A O 1
ATOM 875 N N . GLY A 1 112 ? -24.794 -18.108 12.291 1.00 48.50 112 GLY A N 1
ATOM 876 C CA . GLY A 1 112 ? -25.726 -19.222 12.263 1.00 48.50 112 GLY A CA 1
ATOM 877 C C . GLY A 1 112 ? -26.982 -18.903 11.457 1.00 48.50 112 GLY A C 1
ATOM 878 O O . GLY A 1 112 ? -27.569 -17.830 11.591 1.00 48.50 112 GLY A O 1
ATOM 879 N N . ALA A 1 113 ? -27.403 -19.870 10.651 1.00 44.34 113 ALA A N 1
ATOM 880 C CA . ALA A 1 113 ? -28.805 -20.031 10.324 1.00 44.34 113 ALA A CA 1
ATOM 881 C C . ALA A 1 113 ? -29.371 -21.056 11.313 1.00 44.34 113 ALA A C 1
ATOM 883 O O . ALA A 1 113 ? -28.777 -22.119 11.510 1.00 44.34 113 ALA A O 1
ATOM 884 N N . ALA A 1 114 ? -30.442 -20.628 11.978 1.00 41.53 114 ALA A N 1
ATOM 885 C CA . ALA A 1 114 ? -31.261 -21.375 12.921 1.00 41.53 114 ALA A CA 1
ATOM 886 C C . ALA A 1 114 ? -31.865 -22.655 12.324 1.00 41.53 114 ALA A C 1
ATOM 888 O O . ALA A 1 114 ? -32.006 -22.720 11.081 1.00 41.53 114 ALA A O 1
#

Foldseek 3Di:
DPPPPPPPFFDADEDEDPVVFDPAFAWFWKWAQAPVRDIDIDIHGGPLVRVVVRLVVGKYAYPDCVRCVVSLVCCCVVVRWPWDWDAGPVRGIIIHGPRMDTPTGDPPPPDDDD

pLDDT: mean 82.78, std 14.75, range [37.81, 96.0]

Organism: NCBI:txid1402135

Secondary structure (DSSP, 8-state):
-----------PEEE-SGGGS-S--S-EEEEEE-TTS-EEEEEE-HHHHHHHHHHTT--EEESSTHHHHHHHHHHHHHH---EEEEE-TTS-EEEEE-SEEEEEE---------

Radius of gyration: 16.5 Å; chains: 1; bounding box: 64×37×30 Å